Protein AF-A0A536TV54-F1 (afdb_monomer_lite)

Structure (mmCIF, N/CA/C/O backbone):
data_AF-A0A536TV54-F1
#
_entry.id   AF-A0A536TV54-F1
#
loop_
_atom_site.group_PDB
_atom_site.id
_atom_site.type_symbol
_atom_site.label_atom_id
_atom_site.label_alt_id
_atom_site.label_comp_id
_atom_site.label_asym_id
_atom_site.label_entity_id
_atom_site.label_seq_id
_atom_site.pdbx_PDB_ins_code
_atom_site.Cartn_x
_atom_site.Cartn_y
_atom_site.Cartn_z
_atom_site.occupancy
_atom_site.B_iso_or_equiv
_atom_site.auth_seq_id
_atom_site.auth_comp_id
_atom_site.auth_asym_id
_atom_site.auth_atom_id
_atom_site.pdbx_PDB_model_num
ATOM 1 N N . MET A 1 1 ? -25.431 25.601 7.299 1.00 74.19 1 MET A N 1
ATOM 2 C CA . MET A 1 1 ? -25.589 24.133 7.238 1.00 74.19 1 MET A CA 1
ATOM 3 C C . MET A 1 1 ? -24.466 23.542 8.066 1.00 74.19 1 MET A C 1
ATOM 5 O O . MET A 1 1 ? -23.368 23.361 7.560 1.00 74.19 1 MET A O 1
ATOM 9 N N . ASP A 1 2 ? -24.711 23.369 9.363 1.00 71.19 2 ASP A N 1
ATOM 10 C CA . ASP A 1 2 ? -23.691 22.935 10.318 1.00 71.19 2 ASP A CA 1
ATOM 11 C C . ASP A 1 2 ? -23.583 21.414 10.284 1.00 71.19 2 ASP A C 1
ATOM 13 O O . ASP A 1 2 ? -24.485 20.698 10.719 1.00 71.19 2 ASP A O 1
ATOM 17 N N . ILE A 1 3 ? -22.495 20.910 9.702 1.00 74.44 3 ILE A N 1
ATOM 18 C CA . ILE A 1 3 ? -22.250 19.471 9.613 1.00 74.44 3 ILE A CA 1
ATOM 19 C C . ILE A 1 3 ? -21.953 18.956 11.032 1.00 74.44 3 ILE A C 1
ATOM 21 O O . ILE A 1 3 ? -21.035 19.463 11.685 1.00 74.44 3 ILE A O 1
ATOM 25 N N . PRO A 1 4 ? -22.699 17.961 11.544 1.00 73.06 4 PRO A N 1
ATOM 26 C CA . PRO A 1 4 ? -22.501 17.469 12.900 1.00 73.06 4 PRO A CA 1
ATOM 27 C C . PRO A 1 4 ? -21.092 16.884 13.079 1.00 73.06 4 PRO A C 1
ATOM 29 O O . PRO A 1 4 ? -20.659 16.017 12.322 1.00 73.06 4 PRO A O 1
ATOM 32 N N . LYS A 1 5 ? -20.375 17.325 14.124 1.00 67.56 5 LYS A N 1
ATOM 33 C CA . LYS A 1 5 ? -18.988 16.908 14.436 1.00 67.56 5 LYS A CA 1
ATOM 34 C C . LYS A 1 5 ? -18.829 15.394 14.645 1.00 67.56 5 LYS A C 1
ATOM 36 O O . LYS A 1 5 ? -17.722 14.879 14.532 1.00 67.56 5 LYS A O 1
ATOM 41 N N . SER A 1 6 ? -19.922 14.678 14.920 1.00 66.31 6 SER A N 1
ATOM 42 C CA . SER A 1 6 ? -19.950 13.213 15.025 1.00 66.31 6 SER A CA 1
ATOM 43 C C . SER A 1 6 ? -19.656 12.504 13.700 1.00 66.31 6 SER A C 1
ATOM 45 O O . SER A 1 6 ? -19.142 11.387 13.722 1.00 66.31 6 SER A O 1
ATOM 47 N N . VAL A 1 7 ? -19.912 13.158 12.561 1.00 66.00 7 VAL A N 1
ATOM 48 C CA . VAL A 1 7 ? -19.605 12.637 11.218 1.00 66.00 7 VAL A CA 1
ATOM 49 C C . VAL A 1 7 ? -18.091 12.567 10.983 1.00 66.00 7 VAL A C 1
ATOM 51 O O . VAL A 1 7 ? -17.617 11.658 10.311 1.00 66.00 7 VAL A O 1
ATOM 54 N N . PHE A 1 8 ? -17.314 13.458 11.607 1.00 64.75 8 PHE A N 1
ATOM 55 C CA . PHE A 1 8 ? -15.852 13.537 11.473 1.00 64.75 8 PHE A CA 1
ATOM 56 C C . PHE A 1 8 ? -15.087 12.845 12.615 1.00 64.75 8 PHE A C 1
ATOM 58 O O . PHE A 1 8 ? -13.946 13.196 12.921 1.00 64.75 8 PHE A O 1
ATOM 65 N N . SER A 1 9 ? -15.683 11.847 13.270 1.00 67.19 9 SER A N 1
ATOM 66 C CA . SER A 1 9 ? -14.991 11.047 14.289 1.00 67.19 9 SER A CA 1
ATOM 67 C C . SER A 1 9 ? -14.040 10.024 13.642 1.00 67.19 9 SER A C 1
ATOM 69 O O . SER A 1 9 ? -14.292 8.817 13.620 1.00 67.19 9 SER A O 1
ATOM 71 N N . PHE A 1 10 ? -12.916 10.504 13.100 1.00 68.06 10 PHE A N 1
ATOM 72 C CA . PHE A 1 10 ? -11.898 9.682 12.422 1.00 68.06 10 PHE A CA 1
ATOM 73 C C . PHE A 1 10 ? -11.208 8.665 13.337 1.00 68.06 10 PHE A C 1
ATOM 75 O O . PHE A 1 10 ? -10.614 7.699 12.869 1.00 68.06 10 PHE A O 1
ATOM 82 N N . ARG A 1 11 ? -11.310 8.853 14.655 1.00 76.06 11 ARG A N 1
ATOM 83 C CA . ARG A 1 11 ? -10.674 7.995 15.660 1.00 76.06 11 ARG A CA 1
ATOM 84 C C . ARG A 1 11 ? -11.501 6.752 16.014 1.00 76.06 11 ARG A C 1
ATOM 86 O O . ARG A 1 11 ? -11.202 6.073 16.992 1.00 76.06 11 ARG A O 1
ATOM 93 N N . SER A 1 12 ? -12.556 6.457 15.249 1.00 83.25 12 SER A N 1
ATOM 94 C CA . SER A 1 12 ? -13.303 5.207 15.383 1.00 83.25 12 SER A CA 1
ATOM 95 C C . SER A 1 12 ? -12.453 4.023 14.916 1.00 83.25 12 SER A C 1
ATOM 97 O O . SER A 1 12 ? -11.916 4.040 13.808 1.00 83.25 12 SER A O 1
ATOM 99 N N . ALA A 1 13 ? -12.397 2.954 15.717 1.00 85.25 13 ALA A N 1
ATOM 100 C CA . ALA A 1 13 ? -11.658 1.729 15.388 1.00 85.25 13 ALA A CA 1
ATOM 101 C C . ALA A 1 13 ? -12.037 1.142 14.012 1.00 85.25 13 ALA A C 1
ATOM 103 O O . ALA A 1 13 ? -11.191 0.590 13.308 1.00 85.25 13 ALA A O 1
ATOM 1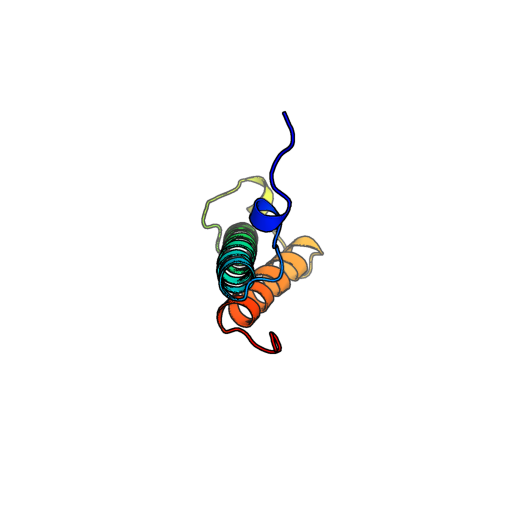04 N N . ARG A 1 14 ? -13.301 1.313 13.595 1.00 87.75 14 ARG A N 1
ATOM 105 C CA . ARG A 1 14 ? -13.788 0.873 12.278 1.00 87.75 14 ARG A CA 1
ATOM 106 C C . ARG A 1 14 ? -13.146 1.654 11.133 1.00 87.75 14 ARG A C 1
ATOM 108 O O . ARG A 1 14 ? -12.667 1.045 10.185 1.00 87.75 14 ARG A O 1
ATOM 115 N N . VAL A 1 15 ? -13.095 2.982 11.242 1.00 89.38 15 VAL A N 1
ATOM 116 C CA . VAL A 1 15 ? -12.517 3.857 10.206 1.00 89.38 15 VAL A CA 1
ATOM 117 C C . VAL A 1 15 ? -11.025 3.576 10.043 1.00 89.38 15 VAL A C 1
ATOM 119 O O . VAL A 1 15 ? -10.559 3.413 8.920 1.00 89.38 15 VAL A O 1
ATOM 122 N N . LEU A 1 16 ? -10.295 3.424 11.151 1.00 89.50 16 LEU A N 1
ATOM 123 C CA . LEU A 1 16 ? -8.867 3.087 11.124 1.00 89.50 16 LEU A CA 1
ATOM 124 C C . LEU A 1 16 ? -8.602 1.708 10.499 1.00 89.50 16 LEU A C 1
ATOM 126 O O . LEU A 1 16 ? -7.653 1.557 9.733 1.00 89.50 16 LEU A O 1
ATOM 130 N N . SER A 1 17 ? -9.461 0.719 10.769 1.00 90.81 17 SER A N 1
ATOM 131 C CA . SER A 1 17 ? -9.337 -0.620 10.175 1.00 90.81 17 SER A CA 1
ATOM 132 C C . SER A 1 17 ? -9.545 -0.601 8.660 1.00 90.81 17 SER A C 1
ATOM 134 O O . SER A 1 17 ? -8.771 -1.217 7.929 1.00 90.81 17 SER A O 1
ATOM 136 N N . VAL A 1 18 ? -10.558 0.131 8.183 1.00 93.06 18 VAL A N 1
ATOM 137 C CA . VAL A 1 18 ? -10.820 0.290 6.744 1.00 93.06 18 VAL A CA 1
ATOM 138 C C . VAL A 1 18 ? -9.673 1.039 6.075 1.00 93.06 18 VAL A C 1
ATOM 140 O O . VAL A 1 18 ? -9.146 0.566 5.072 1.00 93.06 18 VAL A O 1
ATOM 143 N N . LEU A 1 19 ? -9.236 2.158 6.660 1.00 92.81 19 LEU A N 1
ATOM 144 C CA . LEU A 1 19 ? -8.116 2.939 6.140 1.00 92.81 19 LEU A CA 1
ATOM 145 C C . LEU A 1 19 ? -6.852 2.085 6.007 1.00 92.81 19 LEU A C 1
ATOM 147 O O . LEU A 1 19 ? -6.181 2.152 4.984 1.00 92.81 19 LEU A O 1
ATOM 151 N N . ARG A 1 20 ? -6.558 1.240 6.998 1.00 93.12 20 ARG A N 1
ATOM 152 C CA . ARG A 1 20 ? -5.412 0.326 6.953 1.00 93.12 20 ARG A CA 1
ATOM 153 C C . ARG A 1 20 ? -5.482 -0.621 5.758 1.00 93.12 20 ARG A C 1
ATOM 155 O O . ARG A 1 20 ? -4.495 -0.752 5.046 1.00 93.12 20 ARG A O 1
ATOM 162 N N . ILE A 1 21 ? -6.630 -1.263 5.537 1.00 95.62 21 ILE A N 1
ATOM 163 C CA . ILE A 1 21 ? -6.816 -2.201 4.420 1.00 95.62 21 ILE A CA 1
ATOM 164 C C . ILE A 1 21 ? -6.672 -1.470 3.082 1.00 95.62 21 ILE A C 1
ATOM 166 O O . ILE A 1 21 ? -5.983 -1.960 2.194 1.00 95.62 21 ILE A O 1
ATOM 170 N N . VAL A 1 22 ? -7.276 -0.285 2.954 1.00 96.62 22 VAL A N 1
ATOM 171 C CA . VAL A 1 22 ? -7.205 0.526 1.731 1.00 96.62 22 VAL A CA 1
ATOM 172 C C . VAL A 1 22 ? -5.767 0.949 1.438 1.00 96.62 22 VAL A C 1
ATOM 174 O O . VAL A 1 22 ? -5.280 0.719 0.336 1.00 96.62 22 VAL A O 1
ATOM 177 N N . VAL A 1 23 ? -5.063 1.518 2.420 1.00 96.00 23 VAL A N 1
ATOM 178 C CA . VAL A 1 23 ? -3.664 1.939 2.251 1.00 96.00 23 VAL A CA 1
ATOM 179 C C . VAL A 1 23 ? -2.776 0.735 1.935 1.00 96.00 23 VAL A C 1
ATOM 181 O O . VAL A 1 23 ? -1.967 0.811 1.017 1.00 96.00 23 VAL A O 1
ATOM 184 N N . ALA A 1 24 ? -2.958 -0.392 2.628 1.00 96.75 24 ALA A N 1
ATOM 185 C CA . ALA A 1 24 ? -2.204 -1.611 2.355 1.00 96.75 24 ALA A CA 1
ATOM 186 C C . ALA A 1 24 ? -2.420 -2.111 0.920 1.00 96.75 24 ALA A C 1
ATOM 188 O O . ALA A 1 24 ? -1.449 -2.408 0.227 1.00 96.75 24 ALA A O 1
ATOM 189 N N . GLY A 1 25 ? -3.674 -2.140 0.460 1.00 96.81 25 GLY A N 1
ATOM 190 C CA . GLY A 1 25 ? -4.021 -2.518 -0.909 1.00 96.81 25 GLY A CA 1
ATOM 191 C C . GLY A 1 25 ? -3.378 -1.604 -1.951 1.00 96.81 25 GLY A C 1
ATOM 192 O O . GLY A 1 25 ? -2.759 -2.101 -2.886 1.00 96.81 25 GLY A O 1
ATOM 193 N N . LEU A 1 26 ? -3.437 -0.283 -1.751 1.00 96.56 26 LEU A N 1
ATOM 194 C CA . LEU A 1 26 ? -2.828 0.690 -2.665 1.00 96.56 26 LEU A CA 1
ATOM 195 C C . LEU A 1 26 ? -1.307 0.520 -2.760 1.00 96.56 26 LEU A C 1
ATOM 197 O O . LEU A 1 26 ? -0.755 0.549 -3.858 1.00 96.56 26 LEU A O 1
ATOM 201 N N . PHE A 1 27 ? -0.627 0.317 -1.630 1.00 96.44 27 PHE A N 1
ATOM 202 C CA . PHE A 1 27 ? 0.817 0.069 -1.614 1.00 96.44 27 PHE A CA 1
ATOM 203 C C . PHE A 1 27 ? 1.177 -1.237 -2.328 1.00 96.44 27 PHE A C 1
ATOM 205 O O . PHE A 1 27 ? 2.102 -1.260 -3.139 1.00 96.44 27 PHE A O 1
ATOM 212 N N . MET A 1 28 ? 0.420 -2.309 -2.083 1.00 96.31 28 MET A N 1
ATOM 213 C CA . MET A 1 28 ? 0.635 -3.580 -2.773 1.00 96.31 28 MET A CA 1
ATOM 214 C C . MET A 1 28 ? 0.425 -3.442 -4.283 1.00 96.31 28 MET A C 1
ATOM 216 O O . MET A 1 28 ? 1.276 -3.901 -5.033 1.00 96.31 28 MET A O 1
ATOM 220 N N . GLU A 1 29 ? -0.627 -2.759 -4.738 1.00 95.75 29 GLU A N 1
ATOM 221 C CA . GLU A 1 29 ? -0.880 -2.527 -6.168 1.00 95.75 29 GLU A CA 1
ATOM 222 C C . GLU A 1 29 ? 0.285 -1.784 -6.848 1.00 95.75 29 GLU A C 1
ATOM 224 O O . GLU A 1 29 ? 0.751 -2.196 -7.910 1.00 95.75 29 GLU A O 1
ATOM 229 N N . HIS A 1 30 ? 0.825 -0.743 -6.207 1.00 94.00 30 HIS A N 1
ATOM 230 C CA . HIS A 1 30 ? 1.972 0.004 -6.739 1.00 94.00 30 HIS A CA 1
ATOM 231 C C . HIS A 1 30 ? 3.254 -0.838 -6.768 1.00 94.00 30 HIS A C 1
ATOM 233 O O . HIS A 1 30 ? 3.986 -0.819 -7.763 1.00 94.00 30 HIS A O 1
ATOM 239 N N . GLY A 1 31 ? 3.511 -1.617 -5.714 1.00 93.81 31 GLY A N 1
ATOM 240 C CA . GLY A 1 31 ? 4.653 -2.526 -5.679 1.00 93.81 31 GLY A CA 1
ATOM 241 C C . GLY A 1 31 ? 4.540 -3.634 -6.732 1.00 93.81 31 GLY A C 1
ATOM 242 O O . GLY A 1 31 ? 5.525 -3.947 -7.404 1.00 93.81 31 GLY A O 1
ATOM 243 N N . MET A 1 32 ? 3.340 -4.188 -6.936 1.00 94.12 32 MET A N 1
ATOM 244 C CA . MET A 1 32 ? 3.069 -5.194 -7.968 1.00 94.12 32 MET A CA 1
ATOM 245 C C . MET A 1 32 ? 3.254 -4.624 -9.376 1.00 94.12 32 MET A C 1
ATOM 247 O O . MET A 1 32 ? 3.871 -5.289 -10.206 1.00 94.12 32 MET A O 1
ATOM 251 N N . ALA A 1 33 ? 2.824 -3.388 -9.641 1.00 94.25 33 ALA A N 1
ATOM 252 C CA . ALA A 1 33 ? 3.059 -2.740 -10.931 1.00 94.25 33 ALA A CA 1
ATOM 253 C C . ALA A 1 33 ? 4.562 -2.589 -11.237 1.00 94.25 33 ALA A C 1
ATOM 255 O O . ALA A 1 33 ? 4.982 -2.789 -12.375 1.00 94.25 33 ALA A O 1
ATOM 256 N N . LYS A 1 34 ? 5.382 -2.280 -10.223 1.00 91.94 34 LYS A N 1
ATOM 257 C CA . LYS A 1 34 ? 6.835 -2.079 -10.375 1.00 91.94 34 LYS A CA 1
ATOM 258 C C . LYS A 1 34 ? 7.635 -3.375 -10.483 1.00 91.94 34 LYS A C 1
ATOM 260 O O . LYS A 1 34 ? 8.592 -3.424 -11.249 1.00 91.94 34 LYS A O 1
ATOM 265 N N . LEU A 1 35 ? 7.306 -4.382 -9.670 1.00 91.62 35 LEU A N 1
ATOM 266 C CA . LEU A 1 35 ? 8.112 -5.605 -9.542 1.00 91.62 35 LEU A CA 1
ATOM 267 C C . LEU A 1 35 ? 7.535 -6.814 -10.276 1.00 91.62 35 LEU A C 1
ATOM 269 O O . LEU A 1 35 ? 8.297 -7.679 -10.695 1.00 91.62 35 LEU A O 1
ATOM 273 N N . LEU A 1 36 ? 6.208 -6.904 -10.373 1.00 90.19 36 LEU A N 1
ATOM 274 C CA . LEU A 1 36 ? 5.506 -8.037 -10.982 1.00 90.19 36 LEU A CA 1
ATOM 275 C C . LEU A 1 36 ? 4.873 -7.677 -12.331 1.00 90.19 36 LEU A C 1
ATOM 277 O O . LEU A 1 36 ? 4.313 -8.558 -12.976 1.00 90.19 36 LEU A O 1
ATOM 281 N N . HIS A 1 37 ? 4.931 -6.403 -12.736 1.00 88.12 37 HIS A N 1
ATOM 282 C CA . HIS A 1 37 ? 4.317 -5.866 -13.956 1.00 88.12 37 HIS A CA 1
ATOM 283 C C . HIS A 1 37 ? 2.807 -6.130 -14.035 1.00 88.12 37 HIS A C 1
ATOM 285 O O . HIS A 1 37 ? 2.244 -6.304 -15.117 1.00 88.12 37 HIS A O 1
ATOM 291 N N . VAL A 1 38 ? 2.142 -6.145 -12.873 1.00 87.88 38 VAL A N 1
ATOM 292 C CA . VAL A 1 38 ? 0.694 -6.343 -12.739 1.00 87.88 38 VAL A CA 1
ATOM 293 C C . VAL A 1 38 ? 0.111 -5.241 -11.847 1.00 87.88 38 VAL A C 1
ATOM 295 O O . VAL A 1 38 ? 0.349 -5.274 -10.642 1.00 87.88 38 VAL A O 1
ATOM 298 N N . PRO A 1 39 ? -0.678 -4.294 -12.386 1.00 86.31 39 PRO A N 1
ATOM 299 C CA . PRO A 1 39 ? -0.957 -4.059 -13.807 1.00 86.31 39 PRO A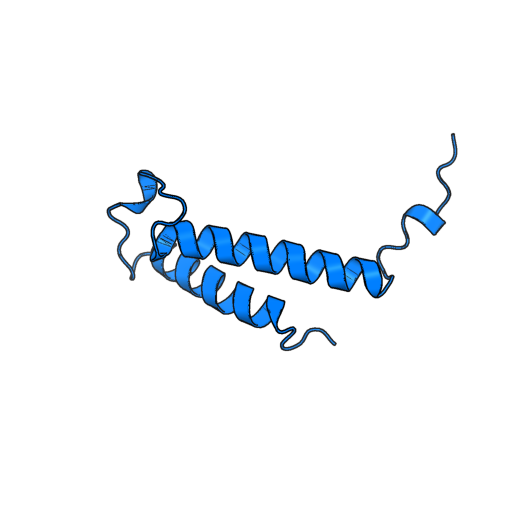 CA 1
ATOM 300 C C . PRO A 1 39 ? 0.291 -3.614 -14.588 1.00 86.31 39 PRO A C 1
ATOM 302 O O . PRO A 1 39 ? 1.215 -3.024 -14.029 1.00 86.31 39 PRO A O 1
ATOM 305 N N . HIS A 1 40 ? 0.314 -3.894 -15.892 1.00 90.56 40 HIS A N 1
ATOM 306 C CA . HIS A 1 40 ? 1.440 -3.525 -16.747 1.00 90.56 40 HIS A CA 1
ATOM 307 C C . HIS A 1 40 ? 1.490 -2.008 -16.957 1.00 90.56 40 HIS A C 1
ATOM 309 O O . HIS A 1 40 ? 0.505 -1.385 -17.359 1.00 90.56 40 HIS A O 1
ATOM 315 N N . VAL A 1 41 ? 2.663 -1.426 -16.714 1.00 89.12 41 VAL A N 1
ATOM 316 C CA . VAL A 1 41 ? 2.950 -0.008 -16.924 1.00 89.12 41 VAL A CA 1
ATOM 317 C C . VAL A 1 41 ? 4.255 0.084 -17.705 1.00 89.12 41 VAL A C 1
ATOM 319 O O . VAL A 1 41 ? 5.307 -0.261 -17.177 1.00 89.12 41 VAL A O 1
ATOM 322 N N . ALA A 1 42 ? 4.204 0.617 -18.928 1.00 87.12 42 ALA A N 1
ATOM 323 C CA . ALA A 1 42 ? 5.358 0.680 -19.838 1.00 87.12 42 ALA A CA 1
ATOM 324 C C . ALA A 1 42 ? 6.596 1.388 -19.241 1.00 87.12 42 ALA A C 1
ATOM 326 O O . ALA A 1 42 ? 7.734 1.092 -19.592 1.00 87.12 42 ALA A O 1
ATOM 327 N N . SER A 1 43 ? 6.391 2.307 -18.289 1.00 85.56 43 SER A N 1
ATOM 328 C CA . SER A 1 43 ? 7.474 2.993 -17.561 1.00 85.56 43 SER A CA 1
ATOM 329 C C . SER A 1 43 ? 8.336 2.042 -16.707 1.00 85.56 43 SER A C 1
ATOM 331 O O . SER A 1 43 ? 9.454 2.383 -16.323 1.00 85.56 43 SER A O 1
ATOM 333 N N . PHE A 1 44 ? 7.831 0.842 -16.403 1.00 85.38 44 PHE A N 1
ATOM 334 C CA . PHE A 1 44 ? 8.466 -0.155 -15.541 1.00 85.38 44 PHE A CA 1
ATOM 335 C C . PHE A 1 44 ? 9.078 -1.338 -16.311 1.00 85.38 44 PHE A C 1
ATOM 337 O O . PHE A 1 44 ? 9.663 -2.224 -15.695 1.00 85.38 44 PHE A O 1
ATOM 344 N N . ASP A 1 45 ? 9.035 -1.358 -17.645 1.00 80.19 45 ASP A N 1
ATOM 345 C CA . ASP A 1 45 ? 9.510 -2.509 -18.438 1.00 80.19 45 ASP A CA 1
ATOM 346 C C . ASP A 1 45 ? 11.019 -2.766 -18.340 1.00 80.19 45 ASP A C 1
ATOM 348 O O . ASP A 1 45 ? 11.470 -3.896 -18.494 1.00 80.19 45 ASP A O 1
ATOM 352 N N . ASN A 1 46 ? 11.807 -1.733 -18.037 1.00 83.38 46 ASN A N 1
ATOM 353 C CA . ASN A 1 46 ? 13.262 -1.826 -17.876 1.00 83.38 46 ASN A CA 1
ATOM 354 C C . ASN A 1 46 ? 13.703 -1.434 -16.459 1.00 83.38 46 ASN A C 1
ATOM 356 O O . ASN A 1 46 ? 14.758 -0.827 -16.256 1.00 83.38 46 ASN A O 1
ATOM 360 N N . LEU A 1 47 ? 12.867 -1.729 -15.461 1.00 84.88 47 LEU A N 1
ATOM 361 C CA . LEU A 1 47 ? 13.161 -1.391 -14.075 1.00 84.88 47 LEU A CA 1
ATOM 362 C C . LEU A 1 47 ? 14.327 -2.234 -13.540 1.00 84.88 47 LEU A C 1
ATOM 364 O O . LEU A 1 47 ? 14.225 -3.447 -13.380 1.00 84.88 47 LEU A O 1
ATOM 368 N N . HIS A 1 48 ? 15.437 -1.583 -13.190 1.00 86.69 48 HIS A N 1
ATOM 369 C CA . HIS A 1 48 ? 16.491 -2.236 -12.418 1.00 86.69 48 HIS A CA 1
ATOM 370 C C . HIS A 1 48 ? 16.058 -2.406 -10.960 1.00 86.69 48 HIS A C 1
ATOM 372 O O . HIS A 1 48 ? 15.666 -1.438 -10.307 1.00 86.69 48 HIS A O 1
ATOM 378 N N . LEU A 1 49 ? 16.225 -3.611 -10.409 1.00 83.44 49 LEU A N 1
ATOM 379 C CA . LEU A 1 49 ? 15.904 -3.898 -9.005 1.00 83.44 49 LEU A CA 1
ATOM 380 C C . LEU A 1 49 ? 16.711 -3.032 -8.025 1.00 83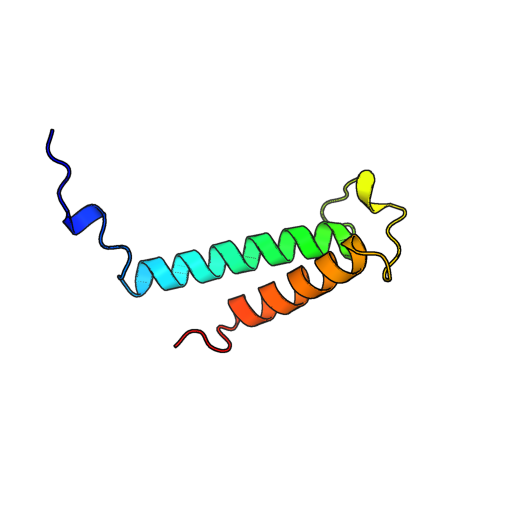.44 49 LEU A C 1
ATOM 382 O O . LEU A 1 49 ? 16.173 -2.573 -7.024 1.00 83.44 49 LEU A O 1
ATOM 386 N N . MET A 1 50 ? 17.974 -2.745 -8.353 1.00 86.69 50 MET A N 1
ATOM 387 C CA . MET A 1 50 ? 18.855 -1.872 -7.562 1.00 86.69 50 MET A CA 1
ATOM 388 C C . MET A 1 50 ? 18.682 -0.378 -7.878 1.00 86.69 50 MET A C 1
ATOM 390 O O . MET A 1 50 ? 19.473 0.450 -7.433 1.00 86.69 50 MET A O 1
ATOM 394 N N . SER A 1 51 ? 17.666 -0.007 -8.659 1.00 90.56 51 SER A N 1
ATOM 395 C CA . SER A 1 51 ? 17.289 1.397 -8.825 1.00 90.56 51 SER A CA 1
ATOM 396 C C . SER A 1 51 ? 16.428 1.869 -7.652 1.00 90.56 51 SER A C 1
ATOM 398 O O . SER A 1 51 ? 15.819 1.068 -6.941 1.00 90.56 51 SER A O 1
ATOM 400 N N . LEU A 1 52 ? 16.309 3.189 -7.490 1.00 91.44 52 LEU A N 1
ATOM 401 C CA . LEU A 1 52 ? 15.422 3.784 -6.489 1.00 91.44 52 LEU A CA 1
ATOM 4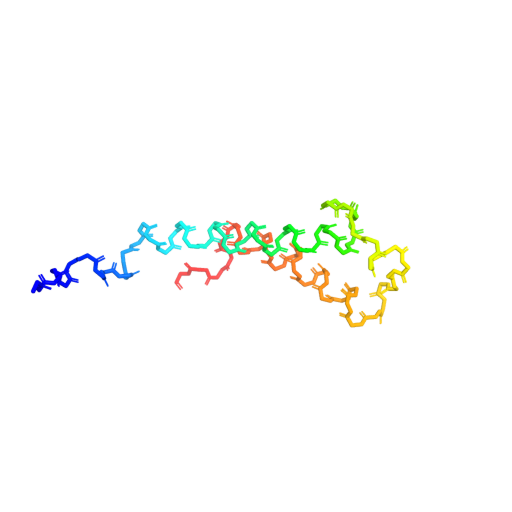02 C C . LEU A 1 52 ? 13.979 3.270 -6.625 1.00 91.44 52 LEU A C 1
ATOM 404 O O . LEU A 1 52 ? 13.328 2.981 -5.626 1.00 91.44 52 LEU A O 1
ATOM 408 N N . ALA A 1 53 ? 13.494 3.118 -7.859 1.00 90.81 53 ALA A N 1
ATOM 409 C CA . ALA A 1 53 ? 12.141 2.649 -8.127 1.00 90.81 53 ALA A CA 1
ATOM 410 C C . ALA A 1 53 ? 11.977 1.136 -7.870 1.00 90.81 53 ALA A C 1
ATOM 412 O O . ALA A 1 53 ? 10.924 0.729 -7.384 1.00 90.81 53 ALA A O 1
ATOM 413 N N . GLY A 1 54 ? 13.017 0.323 -8.091 1.00 91.50 54 GLY A N 1
ATOM 414 C CA . GLY A 1 54 ? 13.025 -1.098 -7.718 1.00 91.50 54 GLY A CA 1
ATOM 415 C C . GLY A 1 54 ? 12.990 -1.302 -6.199 1.00 91.50 54 GLY A C 1
ATOM 416 O O . GLY A 1 54 ? 12.146 -2.041 -5.688 1.00 91.50 54 GLY A O 1
ATOM 417 N N . MET A 1 55 ? 13.825 -0.565 -5.457 1.00 95.31 55 MET A N 1
ATOM 418 C CA . MET A 1 55 ? 13.783 -0.569 -3.988 1.00 95.31 55 MET A CA 1
ATOM 419 C C . MET A 1 55 ? 12.447 -0.046 -3.447 1.00 95.31 55 MET A C 1
ATOM 421 O O . MET A 1 55 ? 11.902 -0.621 -2.506 1.00 95.31 55 MET A O 1
ATOM 425 N N . ALA A 1 56 ? 11.889 1.007 -4.058 1.00 94.81 56 ALA A N 1
ATOM 426 C CA . ALA A 1 56 ? 10.568 1.516 -3.700 1.00 94.81 56 ALA A CA 1
ATOM 427 C C . ALA A 1 56 ? 9.489 0.444 -3.897 1.00 94.81 56 ALA A C 1
ATOM 429 O O . ALA A 1 56 ? 8.712 0.210 -2.981 1.00 94.81 56 ALA A O 1
ATOM 430 N N . GLY A 1 57 ? 9.493 -0.264 -5.032 1.00 94.12 57 GLY A N 1
ATOM 431 C CA . GLY A 1 57 ? 8.557 -1.363 -5.277 1.00 94.12 57 GLY A CA 1
ATOM 432 C C . GLY A 1 57 ? 8.656 -2.476 -4.231 1.00 94.12 57 GLY A C 1
ATOM 433 O O . GLY A 1 57 ? 7.633 -2.993 -3.788 1.00 94.12 57 GLY A O 1
ATOM 434 N N . MET A 1 58 ? 9.869 -2.804 -3.768 1.00 95.38 58 MET A N 1
ATOM 435 C CA . MET A 1 58 ? 10.068 -3.809 -2.716 1.00 95.38 58 MET A CA 1
ATOM 436 C C . MET A 1 58 ? 9.506 -3.346 -1.371 1.00 95.38 58 MET A C 1
ATOM 438 O O . MET A 1 58 ? 8.786 -4.099 -0.714 1.00 95.38 58 MET A O 1
ATOM 442 N N . LEU A 1 59 ? 9.802 -2.108 -0.970 1.00 95.38 59 LEU A N 1
ATOM 443 C CA . LEU A 1 59 ? 9.261 -1.528 0.258 1.00 95.38 59 LEU A CA 1
ATOM 444 C C . LEU A 1 59 ? 7.739 -1.391 0.199 1.00 95.38 59 LEU A C 1
ATOM 446 O O . LEU A 1 59 ? 7.075 -1.599 1.209 1.00 95.38 59 LEU A O 1
ATOM 450 N N . GLU A 1 60 ? 7.184 -1.080 -0.968 1.00 96.75 60 GLU A N 1
ATOM 451 C CA . GLU A 1 60 ? 5.744 -0.948 -1.161 1.00 96.75 60 GLU A CA 1
ATOM 452 C C . GLU A 1 60 ? 5.021 -2.292 -1.046 1.00 96.75 60 GLU A C 1
ATOM 454 O O . GLU A 1 60 ? 4.036 -2.397 -0.316 1.00 96.75 60 GLU A O 1
ATOM 459 N N . LEU A 1 61 ? 5.547 -3.339 -1.684 1.00 95.25 61 LEU A N 1
ATOM 460 C CA . LEU A 1 61 ? 4.982 -4.687 -1.603 1.00 95.25 61 LEU A CA 1
ATOM 461 C C . LEU A 1 61 ? 5.103 -5.276 -0.194 1.00 95.25 61 LEU A C 1
ATOM 463 O O . LEU A 1 61 ? 4.108 -5.721 0.382 1.00 95.25 61 LEU A O 1
ATOM 467 N N . VAL A 1 62 ? 6.312 -5.265 0.376 1.00 96.00 62 VAL A N 1
ATOM 468 C CA . VAL A 1 62 ? 6.562 -5.837 1.707 1.00 96.00 62 VAL A CA 1
ATOM 469 C C . VAL A 1 62 ? 5.875 -4.996 2.780 1.00 96.00 62 VAL A C 1
ATOM 471 O O . VAL A 1 62 ? 5.175 -5.538 3.631 1.00 96.00 62 VAL A O 1
ATOM 474 N N . GLY A 1 63 ? 6.015 -3.672 2.726 1.00 95.25 63 GLY A N 1
ATOM 475 C CA . GLY A 1 63 ? 5.375 -2.750 3.663 1.00 95.25 63 GLY A CA 1
ATOM 476 C C . GLY A 1 63 ? 3.851 -2.813 3.596 1.00 95.25 63 GLY A C 1
ATOM 477 O O . GLY A 1 63 ? 3.206 -2.874 4.641 1.00 95.25 63 GLY A O 1
ATOM 478 N N . GLY A 1 64 ? 3.274 -2.887 2.394 1.00 95.56 64 GLY A N 1
ATOM 479 C CA . GLY A 1 64 ? 1.837 -3.074 2.194 1.00 95.56 64 GLY A CA 1
ATOM 480 C C . GLY A 1 64 ? 1.331 -4.388 2.792 1.00 95.56 64 GLY A C 1
ATOM 481 O O . GLY A 1 64 ? 0.346 -4.384 3.529 1.00 95.56 6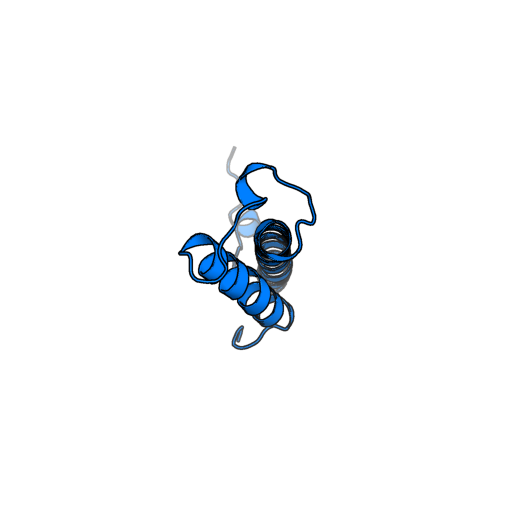4 GLY A O 1
ATOM 482 N N . LEU A 1 65 ? 2.047 -5.498 2.579 1.00 95.75 65 LEU A N 1
ATOM 483 C CA . LEU A 1 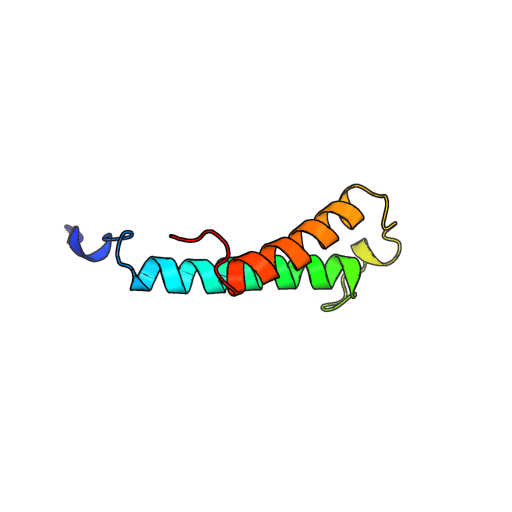65 ? 1.701 -6.795 3.168 1.00 95.75 65 LEU A CA 1
ATOM 484 C C . LEU A 1 65 ? 1.762 -6.769 4.705 1.00 95.75 65 LEU A C 1
ATOM 486 O O . LEU A 1 65 ? 0.843 -7.245 5.376 1.00 95.75 65 LEU A O 1
ATOM 490 N N . LEU A 1 66 ? 2.818 -6.184 5.274 1.00 95.44 66 LEU A N 1
ATOM 491 C CA . LEU A 1 66 ? 2.964 -6.043 6.727 1.00 95.44 66 LEU A CA 1
ATOM 492 C C . LEU A 1 66 ? 1.861 -5.158 7.327 1.00 95.44 66 LEU A C 1
ATOM 494 O O . LEU A 1 66 ? 1.318 -5.478 8.391 1.00 95.44 66 LEU A O 1
ATOM 498 N N . LEU A 1 67 ? 1.495 -4.080 6.627 1.00 94.75 67 LEU A N 1
ATOM 499 C CA . LEU A 1 67 ? 0.407 -3.188 7.018 1.00 94.75 67 LEU A CA 1
ATOM 500 C C . LEU A 1 67 ? -0.949 -3.905 6.967 1.00 94.75 67 LEU A C 1
ATOM 502 O O . LEU A 1 67 ? -1.755 -3.738 7.885 1.00 94.75 67 LEU A O 1
ATOM 506 N N . LEU A 1 68 ? -1.186 -4.734 5.944 1.00 93.94 68 LEU A N 1
ATOM 507 C CA . LEU A 1 68 ? -2.416 -5.518 5.798 1.00 93.94 68 LEU A CA 1
ATOM 508 C C . LEU A 1 68 ? -2.605 -6.485 6.972 1.00 93.94 68 LEU A C 1
ATOM 510 O O . LEU A 1 68 ? -3.689 -6.549 7.558 1.00 93.94 68 LEU A O 1
ATOM 514 N N . ILE A 1 69 ? -1.534 -7.193 7.342 1.00 93.69 69 ILE A N 1
ATOM 515 C CA . ILE A 1 69 ? -1.510 -8.113 8.489 1.00 93.69 69 ILE A CA 1
ATOM 516 C C . ILE A 1 69 ? -1.705 -7.347 9.810 1.00 93.69 69 ILE A C 1
ATOM 518 O O . ILE A 1 69 ? -2.235 -7.892 10.780 1.00 93.69 69 ILE A O 1
ATOM 522 N N . GLY A 1 70 ? -1.340 -6.065 9.853 1.00 89.94 70 GLY A N 1
ATOM 523 C CA . GLY A 1 70 ? -1.460 -5.237 11.049 1.00 89.94 70 GLY A CA 1
ATOM 524 C C . GLY A 1 70 ? -0.263 -5.326 11.978 1.00 89.94 70 GLY A C 1
ATOM 525 O O . GLY A 1 70 ? -0.413 -5.166 13.195 1.00 89.94 70 GLY A O 1
ATOM 526 N N . LEU A 1 71 ? 0.922 -5.603 11.434 1.00 85.50 71 LEU A N 1
ATOM 527 C CA . LEU A 1 71 ? 2.138 -5.565 12.230 1.00 85.50 71 LEU A CA 1
ATOM 528 C C . LEU A 1 71 ? 2.339 -4.126 12.749 1.00 85.50 71 LEU A C 1
ATOM 530 O O . LEU A 1 71 ? 2.331 -3.177 11.974 1.00 85.50 71 LEU A O 1
ATOM 534 N N . PHE A 1 72 ? 2.470 -3.969 14.070 1.00 81.06 72 PHE A N 1
ATOM 535 C CA . PHE A 1 72 ? 2.618 -2.683 14.780 1.00 81.06 72 PHE A CA 1
ATOM 536 C C . PHE A 1 72 ? 1.416 -1.713 14.773 1.00 81.06 72 PHE A C 1
ATOM 538 O O . PHE A 1 72 ? 1.579 -0.564 15.168 1.00 81.06 72 PHE A O 1
ATOM 545 N N . THR A 1 73 ? 0.198 -2.130 14.407 1.00 73.25 73 THR A N 1
ATOM 546 C CA . THR A 1 73 ? -0.966 -1.211 14.346 1.00 73.25 73 THR A CA 1
ATOM 547 C C . THR A 1 73 ? -1.805 -1.167 15.636 1.00 73.25 73 THR A C 1
ATOM 549 O O . THR A 1 73 ? -3.031 -1.260 15.564 1.00 73.25 73 THR A O 1
ATOM 552 N N . ARG A 1 74 ? -1.164 -1.082 16.809 1.00 65.81 74 ARG A N 1
ATOM 553 C CA . ARG A 1 74 ? -1.807 -1.042 18.139 1.00 65.81 74 ARG A CA 1
ATOM 554 C C . ARG A 1 74 ? -1.418 0.207 18.914 1.00 65.81 74 ARG A C 1
ATOM 556 O O . ARG A 1 74 ? -0.224 0.563 18.840 1.00 65.81 74 ARG A O 1
#

Radius of gyration: 16.59 Å; chains: 1; bounding box: 44×32×38 Å

Sequence (74 aa):
MDIPKSVFSFRSARVLSVLRIVVAGLFMEHGMAKLLHVPHVASFDNLHLMSLAGMAGMLELVGGLLLLIGLFTR

pLDDT: mean 87.61, std 9.3, range [64.75, 96.81]

Secondary structure (DSSP, 8-state):
----GGGG-TT-HHHHHHHHHHHHHHHHHHHHHHHT-SS--GGGTT--TTSHHHHHHHHHHHHHHHHHHTTT--

Foldseek 3Di:
DDDDCVVVPCVDPVNVLVVLLVQLVVLLQLLCCQPVCVPPDPVRPPDDCPDPSNVSSVCSNVVSVCSNVPPPVD